Protein AF-A0A495QSJ7-F1 (afdb_monomer)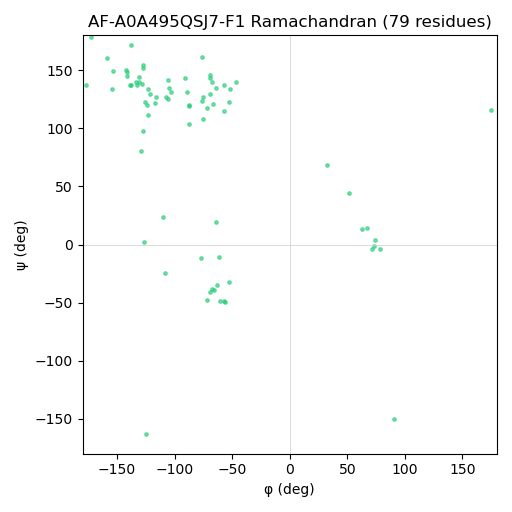

Secondary structure (DSSP, 8-state):
-----EEEEEETTEEEEEETTS-EEEEEEEPTT-TTEEEEEETTEEEEEE--SS--HHHHHHHHHH--S--S---------

Mean predicted aligned error: 8.57 Å

Sequence (81 aa):
MSDGRYELYGKNGIWIIAETGGPVVAAFYSVDGHPGWWRGHAFGRVKRTFVPGDPDPVDVARRFIDADPSCLVVRPEPASR

Radius of gyration: 14.45 Å; Cα contacts (8 Å, |Δi|>4): 115; chains: 1; bounding box: 36×32×41 Å

pLDDT: mean 75.78, std 15.76, range [36.97, 90.75]

Solvent-accessible surface area (backbone atoms only — not comparable to full-atom values): 5145 Å² total; per-residue (Å²): 131,80,88,81,48,69,41,80,49,77,58,95,60,35,36,38,36,22,40,67,98,56,61,78,49,31,40,39,29,60,41,86,98,36,90,35,32,37,42,32,40,36,77,95,39,80,49,55,47,78,40,85,73,85,65,54,67,67,60,53,50,50,53,57,70,72,65,79,89,68,68,60,86,86,84,90,79,96,81,83,135

Organism: NCBI:txid1120940

Nearest PDB structures (foldseek):
  6ybp-assembly1_K  TM=3.580E-01  e=6.581E-01  Methylorubrum extorquens AM1
  2joz-assembly1_A  TM=5.551E-01  e=4.268E+00  Bacillus subtilis
  6ybp-assembly1_L  TM=3.621E-01  e=2.117E+00  Methylorubrum extorquens AM1
  6ybp-assembly1_I  TM=3.638E-01  e=2.835E+00  Methylorubr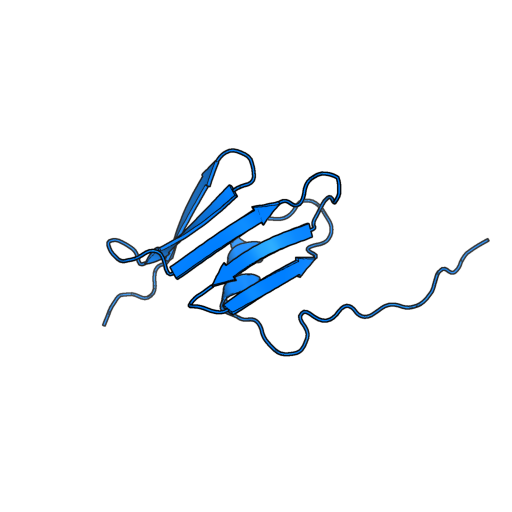um extorquens AM1
  6ybp-assembly1_J  TM=3.596E-01  e=5.086E+00  Methylorubrum extorquens AM1

Foldseek 3Di:
DQPPDWDWDDDDQKIWIARDVGGTQKIKGDDPPDPQWIWIDGNNDTAIAGDPD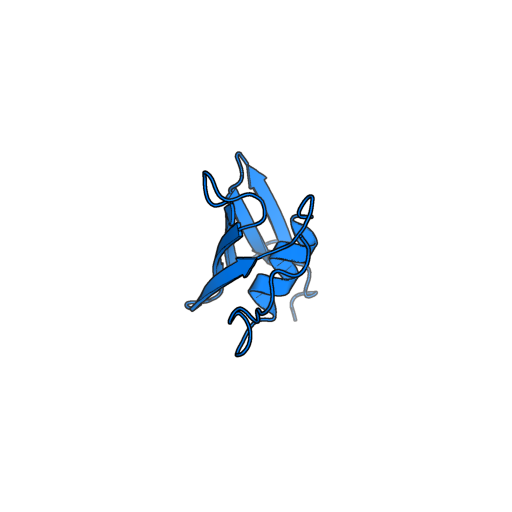HDDPVVVVVCRHPDDDVSPDDDDDDDDD

Structure (mmCIF, N/CA/C/O backbone):
data_AF-A0A495QSJ7-F1
#
_entry.id   AF-A0A495QSJ7-F1
#
loop_
_atom_site.group_PDB
_atom_site.id
_atom_site.type_symbol
_atom_site.label_atom_id
_atom_site.label_alt_id
_atom_site.label_comp_id
_atom_site.label_asym_id
_atom_site.label_entity_id
_atom_site.label_seq_id
_atom_site.pdbx_PDB_ins_code
_atom_site.Cartn_x
_atom_site.Cartn_y
_atom_site.Cartn_z
_atom_site.occupancy
_atom_site.B_iso_or_equiv
_atom_site.auth_seq_id
_atom_site.auth_comp_id
_atom_site.auth_asym_id
_atom_site.auth_atom_id
_atom_site.pdbx_PDB_model_num
ATOM 1 N N . MET A 1 1 ? -20.719 0.512 15.021 1.00 39.16 1 MET A N 1
ATOM 2 C CA . MET A 1 1 ? -20.195 -0.315 13.918 1.00 39.16 1 MET A CA 1
ATOM 3 C C . MET A 1 1 ? -19.814 0.667 12.835 1.00 39.16 1 MET A C 1
ATOM 5 O O . MET A 1 1 ? -20.706 1.304 12.297 1.00 39.16 1 MET A O 1
ATOM 9 N N . SER A 1 2 ? -18.522 0.935 12.662 1.00 44.03 2 SER A N 1
ATOM 10 C CA . SER A 1 2 ? -18.041 1.855 11.629 1.00 44.03 2 SER A CA 1
ATOM 11 C C . SER A 1 2 ? -18.391 1.259 10.266 1.00 44.03 2 SER A C 1
ATOM 13 O O . SER A 1 2 ? -18.176 0.065 10.074 1.00 44.03 2 SER A O 1
ATOM 15 N N . ASP A 1 3 ? -18.920 2.056 9.338 1.00 47.28 3 ASP A N 1
ATOM 16 C CA . ASP A 1 3 ? -19.412 1.634 8.010 1.00 47.28 3 ASP A CA 1
ATOM 17 C C . ASP A 1 3 ? -18.324 1.068 7.061 1.00 47.28 3 ASP A C 1
ATOM 19 O O . ASP A 1 3 ? -18.504 1.025 5.847 1.00 47.28 3 ASP A O 1
ATOM 23 N N . GLY A 1 4 ? -17.175 0.628 7.586 1.00 57.16 4 GLY A N 1
ATOM 24 C CA . GLY A 1 4 ? -16.148 -0.122 6.857 1.00 57.16 4 GLY A CA 1
ATOM 25 C C . GLY A 1 4 ? -15.501 0.624 5.689 1.00 57.16 4 GLY A C 1
ATOM 26 O O . GLY A 1 4 ? -14.841 0.001 4.862 1.00 57.16 4 GLY A O 1
ATOM 27 N N . ARG A 1 5 ? -15.700 1.942 5.580 1.00 74.94 5 ARG A N 1
ATOM 28 C CA . ARG A 1 5 ? -15.141 2.743 4.489 1.00 74.94 5 ARG A CA 1
ATOM 29 C C . ARG A 1 5 ? -13.742 3.212 4.861 1.00 74.94 5 ARG A C 1
ATOM 31 O O . ARG A 1 5 ? -13.562 3.936 5.842 1.00 74.94 5 ARG A O 1
ATOM 38 N N . TYR A 1 6 ? -12.768 2.795 4.064 1.00 80.75 6 TYR A N 1
ATOM 39 C CA . TYR A 1 6 ? -11.403 3.295 4.134 1.00 80.75 6 TYR A CA 1
ATOM 40 C C . TYR A 1 6 ? -11.229 4.493 3.203 1.00 80.75 6 TYR A C 1
ATOM 42 O O . TYR A 1 6 ? -11.769 4.516 2.097 1.00 80.75 6 TYR A O 1
ATOM 50 N N . GLU A 1 7 ? -10.441 5.461 3.644 1.00 86.12 7 GLU A N 1
ATOM 51 C CA . GLU A 1 7 ? -9.982 6.592 2.849 1.00 86.12 7 GLU A CA 1
ATOM 52 C C . GLU A 1 7 ? -8.511 6.396 2.493 1.00 86.12 7 GLU A C 1
ATOM 54 O O . GLU A 1 7 ? -7.714 5.909 3.303 1.00 86.12 7 GLU A O 1
ATOM 59 N N . LEU A 1 8 ? -8.160 6.780 1.267 1.00 86.56 8 LEU A N 1
ATOM 60 C CA . LEU A 1 8 ? -6.817 6.639 0.732 1.00 86.56 8 LEU A CA 1
ATOM 61 C C . LEU A 1 8 ? -6.235 8.020 0.421 1.00 86.56 8 LEU A C 1
ATOM 63 O O . LEU A 1 8 ? -6.780 8.771 -0.386 1.00 86.56 8 LEU A O 1
ATOM 67 N N . TYR A 1 9 ? -5.100 8.330 1.037 1.00 89.12 9 TYR A N 1
ATOM 68 C CA . TYR A 1 9 ? -4.397 9.601 0.874 1.00 89.12 9 TYR A CA 1
ATOM 69 C C . TYR A 1 9 ? -3.033 9.349 0.244 1.00 89.12 9 TYR A C 1
ATOM 71 O O . TYR A 1 9 ? -2.274 8.535 0.763 1.00 89.12 9 TYR A O 1
ATOM 79 N N . GLY A 1 10 ? -2.706 10.038 -0.852 1.00 88.69 10 GLY A N 1
ATOM 80 C CA . GLY A 1 10 ? -1.480 9.791 -1.614 1.00 88.69 10 GLY A CA 1
ATOM 81 C C . GLY A 1 10 ? -0.699 11.047 -1.963 1.00 88.69 10 GLY A C 1
ATOM 82 O O . GLY A 1 10 ? -1.276 12.041 -2.405 1.00 88.69 10 GLY A O 1
ATOM 83 N N . LYS A 1 11 ? 0.629 10.997 -1.813 1.00 86.69 11 LYS A N 1
ATOM 84 C CA . LYS A 1 11 ? 1.552 12.022 -2.322 1.00 86.69 11 LYS A CA 1
ATOM 85 C C . LYS A 1 11 ? 2.941 11.435 -2.565 1.00 86.69 11 LYS A C 1
ATOM 87 O O . LYS A 1 11 ? 3.483 10.759 -1.698 1.00 86.69 11 LYS A O 1
ATOM 92 N N . ASN A 1 12 ? 3.541 11.740 -3.719 1.00 86.50 12 ASN A N 1
ATOM 93 C CA . ASN A 1 12 ? 4.920 11.361 -4.069 1.00 86.50 12 ASN A CA 1
ATOM 94 C C . ASN A 1 12 ? 5.225 9.860 -3.884 1.00 86.50 12 ASN A C 1
ATOM 96 O O . ASN A 1 12 ? 6.241 9.501 -3.298 1.00 86.50 12 ASN A O 1
ATOM 100 N N . GLY A 1 13 ? 4.322 8.982 -4.328 1.00 83.81 13 GLY A N 1
ATOM 101 C CA . GLY A 1 13 ? 4.517 7.531 -4.213 1.00 83.81 13 GLY A CA 1
ATOM 102 C C . GLY A 1 13 ? 4.332 6.966 -2.802 1.00 83.81 13 GLY A C 1
ATOM 103 O O . GLY A 1 13 ? 4.506 5.768 -2.612 1.00 83.81 13 GLY A O 1
ATOM 104 N N . ILE A 1 14 ? 3.941 7.787 -1.823 1.00 87.31 14 ILE A N 1
ATOM 105 C CA . ILE A 1 14 ? 3.565 7.367 -0.469 1.00 87.31 14 ILE A CA 1
ATOM 106 C C . ILE A 1 14 ? 2.048 7.449 -0.339 1.00 87.31 14 ILE A C 1
ATOM 108 O O . ILE A 1 14 ? 1.440 8.448 -0.725 1.00 87.31 14 ILE A O 1
ATOM 112 N N . TRP A 1 15 ? 1.454 6.415 0.242 1.00 90.75 15 TRP A N 1
ATOM 113 C CA . TRP A 1 15 ? 0.019 6.267 0.415 1.00 90.75 15 TRP A CA 1
ATOM 114 C C . TRP A 1 15 ? -0.328 5.831 1.835 1.00 90.75 15 TRP A C 1
ATOM 116 O O . TRP A 1 15 ? 0.347 4.990 2.429 1.00 90.75 15 TRP A O 1
ATOM 126 N N . ILE A 1 16 ? -1.400 6.402 2.373 1.00 89.62 16 ILE A N 1
ATOM 127 C CA . ILE A 1 16 ? -1.910 6.160 3.721 1.00 89.62 16 ILE A CA 1
ATOM 128 C C . ILE A 1 16 ? -3.354 5.684 3.622 1.00 89.62 16 ILE A C 1
ATOM 130 O O . ILE A 1 16 ? -4.155 6.289 2.911 1.00 89.62 16 ILE A O 1
ATOM 134 N N . ILE A 1 17 ? -3.679 4.630 4.364 1.00 88.44 17 ILE A N 1
ATOM 135 C CA . ILE A 1 17 ? -5.029 4.094 4.518 1.00 88.44 17 ILE A CA 1
ATOM 136 C C . ILE A 1 17 ? -5.527 4.474 5.909 1.00 88.44 17 ILE A C 1
ATOM 138 O O . ILE A 1 17 ? -4.877 4.138 6.904 1.00 88.44 17 ILE A O 1
ATOM 142 N N . ALA A 1 18 ? -6.680 5.127 5.989 1.00 87.62 18 ALA A N 1
ATOM 143 C CA . ALA A 1 18 ? -7.346 5.458 7.246 1.00 87.62 18 ALA A CA 1
ATOM 144 C C . ALA A 1 18 ? -8.802 4.988 7.234 1.00 87.62 18 ALA A C 1
ATOM 146 O O . ALA A 1 18 ? -9.404 4.847 6.172 1.00 87.62 18 ALA A O 1
ATOM 147 N N . GLU A 1 19 ? -9.379 4.735 8.404 1.00 85.31 19 GLU A N 1
ATOM 148 C CA . GLU A 1 19 ? -10.836 4.624 8.518 1.00 85.31 19 GLU A CA 1
ATOM 149 C C . GLU A 1 19 ? -11.470 6.003 8.296 1.00 85.31 19 GLU A C 1
ATOM 151 O O . GLU A 1 19 ? -10.920 7.011 8.737 1.00 85.31 19 GLU A O 1
ATOM 156 N N . THR A 1 20 ? -12.629 6.061 7.636 1.00 84.75 20 THR A N 1
ATOM 157 C CA . THR A 1 20 ? -13.355 7.326 7.414 1.00 84.75 20 THR A CA 1
ATOM 158 C C . THR A 1 20 ? -13.648 8.007 8.755 1.00 84.75 20 THR A C 1
ATOM 160 O O . THR A 1 20 ? -14.392 7.467 9.575 1.00 84.75 20 THR A O 1
ATOM 163 N N . GLY A 1 21 ? -13.057 9.184 8.988 1.00 82.06 21 GLY A N 1
ATOM 164 C CA . GLY A 1 21 ? -13.163 9.910 10.264 1.00 82.06 21 GLY A CA 1
ATOM 165 C C . GLY A 1 21 ? -12.480 9.222 11.458 1.00 82.06 21 GLY A C 1
ATOM 166 O O . GLY A 1 21 ? -12.744 9.586 12.604 1.00 82.06 21 GLY A O 1
ATOM 167 N N . GLY A 1 22 ? -11.635 8.224 11.201 1.00 84.75 22 GLY A N 1
ATOM 168 C CA . GLY A 1 22 ? -10.992 7.374 12.198 1.00 84.75 22 GLY A CA 1
ATOM 169 C C . GLY A 1 22 ? -9.461 7.346 12.084 1.00 84.75 22 GLY A C 1
ATOM 170 O O . GLY A 1 22 ? -8.852 8.243 11.495 1.00 84.75 22 GLY A O 1
ATOM 171 N N . PRO A 1 23 ? -8.805 6.346 12.701 1.00 84.94 23 PRO A N 1
ATOM 172 C CA . PRO A 1 23 ? -7.350 6.260 12.737 1.00 84.94 23 PRO A CA 1
ATOM 173 C C . PRO A 1 23 ? -6.747 5.780 11.410 1.00 84.94 23 PRO A C 1
ATOM 175 O O . PRO A 1 23 ? -7.394 5.125 10.592 1.00 84.94 23 PRO A O 1
ATOM 178 N N . VAL A 1 24 ? -5.450 6.047 11.243 1.00 85.31 24 VAL A N 1
ATOM 179 C CA . VAL A 1 24 ? -4.628 5.430 10.194 1.00 85.31 24 VAL A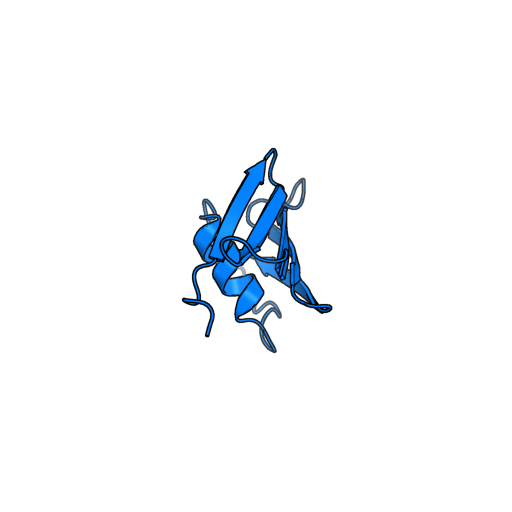 CA 1
ATOM 180 C C . VAL A 1 24 ? -4.437 3.949 10.504 1.00 85.31 24 VAL A C 1
ATOM 182 O O . VAL A 1 24 ? -3.999 3.584 11.595 1.00 85.31 24 VAL A O 1
ATOM 185 N N . VAL A 1 25 ? -4.714 3.105 9.517 1.00 84.94 25 VAL A N 1
ATOM 186 C CA . VAL A 1 25 ? -4.651 1.643 9.637 1.00 84.94 25 VAL A CA 1
ATOM 187 C C . VAL A 1 25 ? -3.466 1.042 8.881 1.00 84.94 25 VAL A C 1
ATOM 189 O O . VAL A 1 25 ? -2.976 -0.033 9.245 1.00 84.94 25 VAL A O 1
ATOM 192 N N . ALA A 1 26 ? -2.966 1.738 7.854 1.00 87.31 26 ALA A N 1
ATOM 193 C CA . ALA A 1 26 ? -1.787 1.322 7.106 1.00 87.31 26 ALA A CA 1
ATOM 194 C C . ALA A 1 26 ? -1.109 2.474 6.349 1.00 87.31 26 ALA A C 1
ATOM 196 O O . ALA A 1 26 ? -1.720 3.495 6.045 1.00 87.31 26 ALA A O 1
ATOM 197 N N . ALA A 1 27 ? 0.155 2.267 5.994 1.00 89.56 27 ALA A N 1
ATOM 198 C CA . ALA A 1 27 ? 0.936 3.132 5.120 1.00 89.56 27 ALA A CA 1
ATOM 199 C C . ALA A 1 27 ? 1.771 2.274 4.169 1.00 89.56 27 ALA A C 1
ATOM 201 O O . ALA A 1 27 ? 2.377 1.294 4.606 1.00 89.56 27 ALA A O 1
ATOM 202 N N . PHE A 1 28 ? 1.840 2.639 2.895 1.00 90.56 28 PHE A N 1
ATOM 203 C CA . PHE A 1 28 ? 2.637 1.946 1.888 1.00 90.56 28 PHE A CA 1
ATOM 204 C C . PHE A 1 28 ? 3.282 2.933 0.915 1.00 90.56 28 PHE A C 1
ATOM 206 O O . PHE A 1 28 ? 2.768 4.020 0.680 1.00 90.56 28 PHE A O 1
ATOM 213 N N . TYR A 1 29 ? 4.438 2.575 0.371 1.00 90.19 29 TYR A N 1
ATOM 214 C CA . TYR A 1 29 ? 5.205 3.423 -0.531 1.00 90.19 29 TYR A CA 1
ATOM 215 C C . TYR A 1 29 ? 5.836 2.615 -1.660 1.00 90.19 29 TYR A C 1
ATOM 217 O O . TYR A 1 29 ? 6.172 1.436 -1.484 1.00 90.19 29 TYR A O 1
ATOM 225 N N . SER A 1 30 ? 5.966 3.252 -2.823 1.00 89.25 30 SER A N 1
ATOM 226 C CA . SER A 1 30 ? 6.659 2.688 -3.976 1.00 89.25 30 SER A CA 1
ATOM 227 C C . SER A 1 30 ? 8.146 2.575 -3.673 1.00 89.25 30 SER A C 1
ATOM 229 O O . SER A 1 30 ? 8.731 3.466 -3.058 1.00 89.25 30 SER A O 1
ATOM 231 N N . VAL A 1 31 ? 8.766 1.480 -4.097 1.00 88.00 31 VAL A N 1
ATOM 232 C CA . VAL A 1 31 ? 10.201 1.273 -3.907 1.00 88.00 31 VAL A CA 1
ATOM 233 C C . VAL A 1 31 ? 10.962 1.885 -5.082 1.00 88.00 31 VAL A C 1
ATOM 235 O O . VAL A 1 31 ? 10.782 1.475 -6.230 1.00 88.00 31 VAL A O 1
ATOM 238 N N . ASP A 1 32 ? 11.838 2.843 -4.786 1.00 84.62 32 ASP A N 1
ATOM 239 C CA . ASP A 1 32 ? 12.675 3.500 -5.791 1.00 84.62 32 ASP A CA 1
ATOM 240 C C . ASP A 1 32 ? 13.522 2.487 -6.572 1.00 84.62 32 ASP A C 1
ATOM 242 O O . ASP A 1 32 ? 14.078 1.542 -6.011 1.00 84.62 32 ASP A O 1
ATOM 246 N N . GLY A 1 33 ? 13.602 2.674 -7.891 1.00 84.75 33 GLY A N 1
ATOM 247 C CA . GLY A 1 33 ? 14.320 1.766 -8.792 1.00 84.75 33 GLY A CA 1
ATOM 248 C C . GLY A 1 33 ? 13.620 0.425 -9.050 1.00 84.75 33 GLY A C 1
ATOM 249 O O . GLY A 1 33 ? 14.114 -0.369 -9.848 1.00 84.75 33 GLY A O 1
ATOM 250 N N . HIS A 1 34 ? 12.458 0.176 -8.438 1.00 84.88 34 HIS A N 1
ATOM 251 C CA . HIS A 1 34 ? 11.711 -1.073 -8.573 1.00 84.88 34 HIS A CA 1
ATOM 252 C C . HIS A 1 34 ? 10.237 -0.806 -8.929 1.00 84.88 34 HIS A C 1
ATOM 254 O O . HIS A 1 34 ? 9.362 -0.878 -8.062 1.00 84.88 34 HIS A O 1
ATOM 260 N N . PRO A 1 35 ? 9.926 -0.534 -10.211 1.00 82.44 35 PRO A N 1
ATOM 261 C CA . PRO A 1 35 ? 8.550 -0.331 -10.660 1.00 82.44 35 PRO A CA 1
ATOM 262 C C . PRO A 1 35 ? 7.634 -1.487 -10.231 1.00 82.44 35 PRO A C 1
ATOM 264 O O . PRO A 1 35 ? 7.999 -2.658 -10.352 1.00 82.44 35 PRO A O 1
ATOM 267 N N . GLY A 1 36 ? 6.457 -1.157 -9.697 1.00 84.38 36 GLY A N 1
ATOM 268 C CA . GLY A 1 36 ? 5.476 -2.137 -9.218 1.00 84.38 36 GLY A CA 1
ATOM 269 C C . GLY A 1 36 ? 5.772 -2.746 -7.842 1.00 84.38 36 GLY A C 1
ATOM 270 O O . GLY A 1 36 ? 4.947 -3.500 -7.324 1.00 84.38 36 GLY A O 1
ATOM 271 N N . TRP A 1 37 ? 6.909 -2.432 -7.212 1.00 87.50 37 TRP A N 1
ATOM 272 C CA . TRP A 1 37 ? 7.192 -2.861 -5.842 1.00 87.50 37 TRP A CA 1
ATOM 273 C C . TRP A 1 37 ? 6.678 -1.857 -4.824 1.00 87.50 37 TRP A C 1
ATOM 275 O O . TRP A 1 37 ? 6.976 -0.665 -4.889 1.00 87.50 37 TRP A O 1
ATOM 285 N N . TRP A 1 38 ? 5.969 -2.382 -3.830 1.00 90.44 38 TRP A N 1
ATOM 286 C CA . TRP A 1 38 ? 5.404 -1.605 -2.742 1.00 90.44 38 TRP A CA 1
ATOM 287 C C . TRP A 1 38 ? 5.800 -2.198 -1.394 1.00 90.44 38 TRP A C 1
ATOM 289 O O . TRP A 1 38 ? 5.776 -3.418 -1.188 1.00 90.44 38 TRP A O 1
ATOM 299 N N . ARG A 1 39 ? 6.148 -1.329 -0.447 1.00 90.12 39 ARG A N 1
ATOM 300 C CA . ARG A 1 39 ? 6.496 -1.702 0.928 1.00 90.12 39 ARG A CA 1
ATOM 301 C C . ARG A 1 39 ? 5.731 -0.835 1.910 1.00 90.12 39 ARG A C 1
ATOM 303 O O . ARG A 1 39 ? 5.517 0.341 1.662 1.00 90.12 39 ARG A O 1
ATOM 310 N N . GLY A 1 40 ? 5.325 -1.412 3.031 1.00 89.06 40 GLY A N 1
ATOM 311 C CA . GLY A 1 40 ? 4.480 -0.692 3.966 1.00 89.06 40 GLY A CA 1
ATOM 312 C C . GLY A 1 40 ? 4.241 -1.424 5.271 1.00 89.06 40 GLY A C 1
ATOM 313 O O . GLY A 1 40 ? 4.717 -2.540 5.483 1.00 89.06 40 GLY A O 1
ATOM 314 N N . HIS A 1 41 ? 3.492 -0.773 6.145 1.00 87.00 41 HIS A N 1
ATOM 315 C CA . HIS A 1 41 ? 3.035 -1.303 7.418 1.00 87.00 41 HIS A CA 1
ATOM 316 C C . HIS A 1 41 ? 1.511 -1.262 7.436 1.00 87.00 41 HIS A C 1
ATOM 318 O O . HIS A 1 41 ? 0.930 -0.216 7.170 1.00 87.00 41 HIS A O 1
ATOM 324 N N . ALA A 1 42 ? 0.875 -2.378 7.776 1.00 83.25 42 ALA A N 1
ATOM 325 C CA . ALA A 1 42 ? -0.559 -2.462 8.040 1.00 83.25 42 ALA A CA 1
ATOM 326 C C . ALA A 1 42 ? -0.746 -3.086 9.424 1.00 83.25 42 ALA A C 1
ATOM 328 O O . ALA A 1 42 ? -0.204 -4.166 9.662 1.00 83.25 42 ALA A O 1
ATOM 329 N N . PHE A 1 43 ? -1.438 -2.396 10.337 1.00 75.25 43 PHE A N 1
ATOM 330 C CA . PHE A 1 43 ? -1.709 -2.837 11.719 1.00 75.25 43 PHE A CA 1
ATOM 331 C C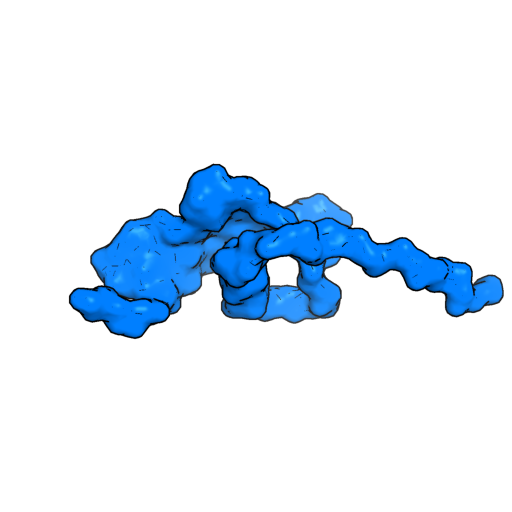 . PHE A 1 43 ? -0.591 -3.694 12.352 1.00 75.25 43 PHE A C 1
ATOM 333 O O . PHE A 1 43 ? -0.720 -4.901 12.557 1.00 75.25 43 PHE A O 1
ATOM 340 N N . GLY A 1 44 ? 0.562 -3.073 12.618 1.00 68.69 44 GLY A N 1
ATOM 341 C CA . GLY A 1 44 ? 1.691 -3.724 13.297 1.00 68.69 44 GLY A CA 1
ATOM 342 C C . GLY A 1 44 ? 2.448 -4.780 12.478 1.00 68.69 44 GLY A C 1
ATOM 343 O O . GLY A 1 44 ? 3.469 -5.278 12.946 1.00 68.69 44 GLY A O 1
ATOM 344 N N . ARG A 1 45 ? 2.017 -5.100 11.251 1.00 76.19 45 ARG A N 1
ATOM 345 C CA . ARG A 1 45 ? 2.716 -6.021 10.345 1.00 76.19 45 ARG A CA 1
ATOM 346 C C . ARG A 1 45 ? 3.376 -5.267 9.202 1.00 76.19 45 ARG A C 1
ATOM 348 O O . ARG A 1 45 ? 2.731 -4.509 8.477 1.00 76.19 45 ARG A O 1
ATOM 355 N N . VAL A 1 46 ? 4.672 -5.506 9.020 1.00 81.69 46 VAL A N 1
ATOM 356 C CA . VAL A 1 46 ? 5.392 -5.054 7.826 1.00 81.69 46 VAL A CA 1
ATOM 357 C C . VAL A 1 46 ? 5.004 -5.963 6.673 1.00 81.69 46 VAL A C 1
ATOM 359 O O . VAL A 1 46 ? 5.131 -7.180 6.781 1.00 81.69 46 VAL A O 1
ATOM 362 N N . LYS A 1 47 ? 4.566 -5.378 5.564 1.00 83.69 47 LYS A N 1
ATOM 363 C CA . LYS A 1 47 ? 4.156 -6.107 4.366 1.00 83.69 47 LYS A CA 1
ATOM 364 C C . LYS A 1 47 ? 4.896 -5.572 3.140 1.00 83.69 47 LYS A C 1
ATOM 366 O O . LYS A 1 47 ? 5.346 -4.421 3.096 1.00 83.69 47 LYS A O 1
ATOM 371 N N . ARG A 1 48 ? 5.078 -6.444 2.153 1.00 86.19 48 ARG A N 1
ATOM 372 C CA . ARG A 1 48 ? 5.675 -6.133 0.851 1.00 86.19 48 ARG A CA 1
ATOM 373 C C . ARG A 1 48 ? 4.860 -6.839 -0.214 1.00 86.19 48 ARG A C 1
ATOM 375 O O . ARG A 1 48 ? 4.507 -7.998 -0.027 1.00 86.19 48 ARG A O 1
ATOM 382 N N . THR A 1 49 ? 4.584 -6.155 -1.313 1.00 85.56 49 THR A N 1
ATOM 383 C CA . THR A 1 49 ? 3.851 -6.735 -2.438 1.00 85.56 49 THR A CA 1
ATOM 384 C C . THR A 1 49 ? 4.439 -6.246 -3.752 1.00 85.56 49 THR A C 1
ATOM 386 O O . THR A 1 49 ? 4.882 -5.102 -3.862 1.00 85.56 49 THR A O 1
ATOM 389 N N . PHE A 1 50 ? 4.424 -7.121 -4.752 1.00 84.81 50 PHE A N 1
ATOM 390 C CA . PHE A 1 50 ? 4.671 -6.762 -6.141 1.00 84.81 50 PHE A CA 1
ATOM 391 C C . PHE A 1 50 ? 3.336 -6.717 -6.885 1.00 84.81 50 PHE A C 1
ATOM 393 O O . PHE A 1 50 ? 2.518 -7.637 -6.781 1.00 84.81 50 PHE A O 1
ATOM 400 N N . VAL A 1 51 ? 3.110 -5.636 -7.623 1.00 83.06 51 VAL A N 1
ATOM 401 C CA . VAL A 1 51 ? 1.940 -5.441 -8.47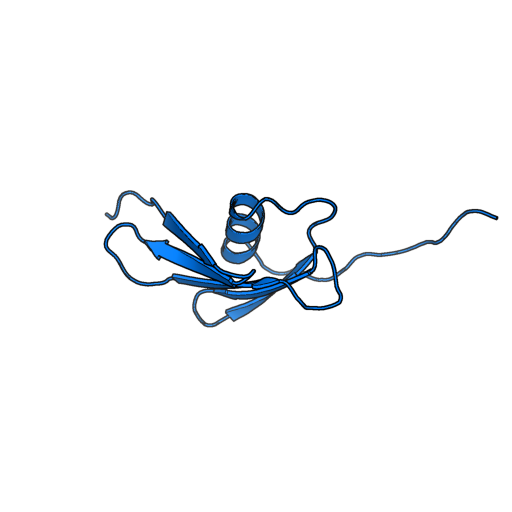6 1.00 83.06 51 VAL A CA 1
ATOM 402 C C . VAL A 1 51 ? 2.451 -5.171 -9.894 1.00 83.06 51 VAL A C 1
ATOM 404 O O . VAL A 1 51 ? 3.096 -4.148 -10.110 1.00 83.06 51 VAL A O 1
ATOM 407 N N . PRO A 1 52 ? 2.243 -6.098 -10.847 1.00 78.25 52 PRO A N 1
ATOM 408 C CA . PRO A 1 52 ? 2.707 -5.919 -12.218 1.00 78.25 52 PRO A CA 1
ATOM 409 C C . PRO A 1 52 ? 1.917 -4.819 -12.939 1.00 78.25 52 PRO A C 1
ATOM 411 O O . PRO A 1 52 ? 0.711 -4.699 -12.744 1.00 78.25 52 PRO A O 1
ATOM 414 N N . GLY A 1 53 ? 2.591 -4.083 -13.828 1.00 81.19 53 GLY A N 1
ATOM 415 C CA . GLY A 1 53 ? 1.978 -3.035 -14.652 1.00 81.19 53 GLY A CA 1
ATOM 416 C C . GLY A 1 53 ? 2.009 -1.654 -13.998 1.00 81.19 53 GLY A C 1
ATOM 417 O O . GLY A 1 53 ? 2.941 -1.351 -13.255 1.00 81.19 53 GLY A O 1
ATOM 418 N N . ASP A 1 54 ? 1.012 -0.826 -14.317 1.00 76.81 54 ASP A N 1
ATOM 419 C CA . ASP A 1 54 ? 0.776 0.468 -13.671 1.00 76.81 54 ASP A CA 1
ATOM 420 C C . ASP A 1 54 ? -0.112 0.245 -12.433 1.00 76.81 54 ASP A C 1
ATOM 422 O O . ASP A 1 54 ? -1.292 -0.086 -12.581 1.00 76.81 54 ASP A O 1
ATOM 426 N N . PRO A 1 55 ? 0.453 0.272 -11.214 1.00 79.88 55 PRO A N 1
ATOM 427 C CA . PRO A 1 55 ? -0.263 -0.157 -10.023 1.00 79.88 55 PRO A CA 1
ATOM 428 C C . PRO A 1 55 ? -1.350 0.848 -9.625 1.00 79.88 55 PRO A C 1
ATOM 430 O O . PRO A 1 55 ? -1.037 1.964 -9.213 1.00 79.88 55 PRO A O 1
ATOM 433 N N . ASP A 1 56 ? -2.615 0.416 -9.637 1.00 84.00 56 ASP A N 1
ATOM 434 C CA . ASP A 1 56 ? -3.711 1.163 -9.011 1.00 84.00 56 ASP A CA 1
ATOM 435 C C . ASP A 1 56 ? -3.520 1.177 -7.475 1.00 84.00 56 ASP A C 1
ATOM 437 O O . ASP A 1 56 ? -3.486 0.110 -6.842 1.00 84.00 56 ASP A O 1
ATOM 441 N N . PRO A 1 57 ? -3.403 2.360 -6.843 1.00 78.69 57 PRO A N 1
ATOM 442 C CA . PRO A 1 57 ? -3.260 2.499 -5.397 1.00 78.69 57 PRO A CA 1
ATOM 443 C C . PRO A 1 57 ? -4.339 1.780 -4.575 1.00 78.69 57 PRO A C 1
ATOM 445 O O . PRO A 1 57 ? -4.040 1.293 -3.481 1.00 78.69 57 PRO A O 1
ATOM 448 N N . VAL A 1 58 ? -5.574 1.670 -5.081 1.00 81.88 58 VAL A N 1
ATOM 449 C CA . VAL A 1 58 ? -6.671 0.972 -4.385 1.00 81.88 58 VAL A CA 1
ATOM 450 C C . VAL A 1 58 ? -6.422 -0.535 -4.341 1.00 81.88 58 VAL A C 1
ATOM 452 O O . VAL A 1 58 ? -6.605 -1.174 -3.302 1.00 81.88 58 VAL A O 1
ATOM 455 N N . ASP A 1 59 ? -5.935 -1.113 -5.437 1.00 83.06 59 ASP A N 1
ATOM 456 C CA . ASP A 1 59 ? -5.575 -2.529 -5.489 1.00 83.06 59 ASP A CA 1
ATOM 457 C C . ASP A 1 59 ? -4.365 -2.849 -4.607 1.00 83.06 59 ASP A C 1
ATOM 459 O O . ASP A 1 59 ? -4.338 -3.889 -3.938 1.00 83.06 59 ASP A O 1
ATOM 463 N N . VAL A 1 60 ? -3.376 -1.951 -4.556 1.00 82.75 60 VAL A N 1
ATOM 464 C CA . VAL A 1 60 ? -2.236 -2.068 -3.634 1.00 82.75 60 VAL A CA 1
ATOM 465 C C . VAL A 1 60 ? -2.732 -2.065 -2.188 1.00 82.75 60 VAL A C 1
ATOM 467 O O . VAL A 1 60 ? -2.372 -2.956 -1.416 1.00 82.75 60 VAL A O 1
ATOM 470 N N . ALA A 1 61 ? -3.597 -1.113 -1.834 1.00 80.94 61 ALA A N 1
ATOM 471 C CA . ALA A 1 61 ? -4.183 -0.987 -0.504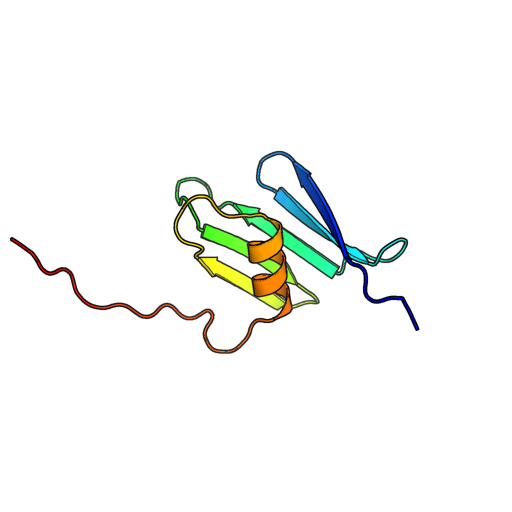 1.00 80.94 61 ALA A CA 1
ATOM 472 C C . ALA A 1 61 ? -4.934 -2.257 -0.079 1.00 80.94 61 ALA A C 1
ATOM 474 O O . ALA A 1 61 ? -4.674 -2.798 0.999 1.00 80.94 61 ALA A O 1
ATOM 475 N N . ARG A 1 62 ? -5.794 -2.786 -0.959 1.00 81.00 62 ARG A N 1
ATOM 476 C CA . ARG A 1 62 ? -6.521 -4.043 -0.737 1.00 81.00 62 ARG A CA 1
ATOM 477 C C . ARG A 1 62 ? -5.570 -5.204 -0.443 1.00 81.00 62 ARG A C 1
ATOM 479 O O . ARG A 1 62 ? -5.710 -5.869 0.578 1.00 81.00 62 ARG A O 1
ATOM 486 N N . ARG A 1 63 ? -4.532 -5.394 -1.267 1.00 80.56 63 ARG A N 1
ATOM 487 C CA . ARG A 1 63 ? -3.523 -6.452 -1.054 1.00 80.56 63 ARG A CA 1
ATOM 488 C C . ARG A 1 63 ? -2.736 -6.275 0.247 1.00 80.56 63 ARG A C 1
ATOM 490 O O . ARG A 1 63 ? -2.396 -7.264 0.893 1.00 80.56 63 ARG A O 1
ATOM 497 N N . PHE A 1 64 ? -2.454 -5.037 0.652 1.00 81.62 64 PHE A N 1
ATOM 498 C CA . PHE A 1 64 ? -1.815 -4.751 1.938 1.00 81.62 64 PHE A CA 1
ATOM 499 C C . PHE A 1 64 ? -2.702 -5.118 3.127 1.00 81.62 64 PHE A C 1
ATOM 501 O O . PHE A 1 64 ? -2.189 -5.632 4.120 1.00 81.62 64 PHE A O 1
ATOM 508 N N . ILE A 1 65 ? -4.011 -4.886 3.054 1.00 77.00 65 ILE A N 1
ATOM 509 C CA . ILE A 1 65 ? -4.946 -5.240 4.129 1.00 77.00 65 ILE A CA 1
ATOM 510 C C . ILE A 1 65 ? -5.119 -6.764 4.194 1.00 77.00 65 ILE A C 1
ATOM 512 O O . ILE A 1 65 ? -4.897 -7.353 5.254 1.00 77.00 65 I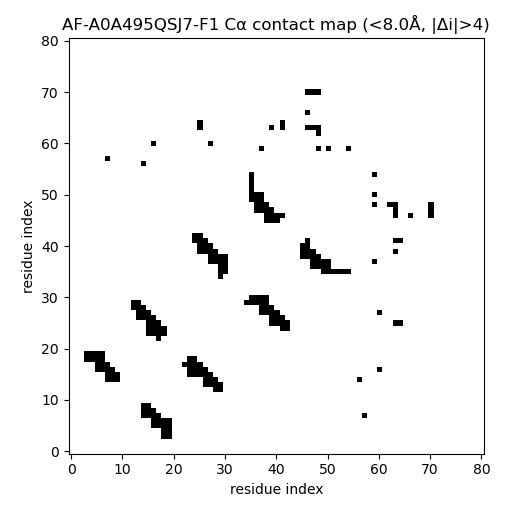LE A O 1
ATOM 516 N N . ASP A 1 66 ? -5.357 -7.407 3.050 1.00 76.19 66 ASP A N 1
ATOM 517 C CA . ASP A 1 66 ? -5.776 -8.816 2.957 1.00 76.19 66 ASP A CA 1
ATOM 518 C C . ASP A 1 66 ? -4.653 -9.857 3.176 1.00 76.19 66 ASP A C 1
ATOM 520 O O . ASP A 1 66 ? -4.916 -11.047 3.329 1.00 76.19 66 ASP A O 1
ATOM 524 N N . ALA A 1 67 ? 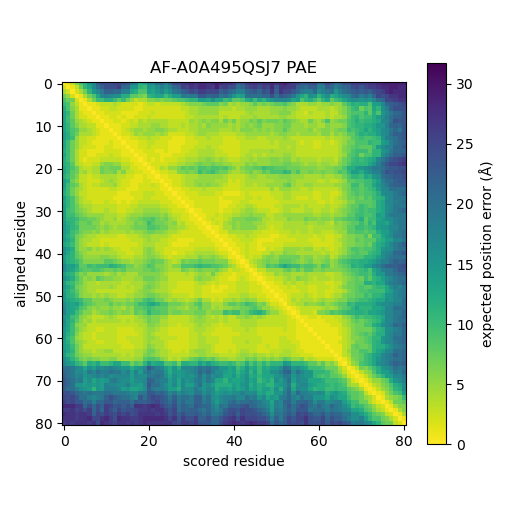-3.379 -9.459 3.189 1.00 66.12 67 ALA A N 1
ATOM 525 C CA . ALA A 1 67 ? -2.255 -10.408 3.155 1.00 66.12 67 ALA A CA 1
ATOM 526 C C . ALA A 1 67 ? -1.924 -11.165 4.476 1.00 66.12 67 ALA A C 1
ATOM 528 O O . ALA A 1 67 ? -1.600 -10.482 5.457 1.00 66.12 67 ALA A O 1
ATOM 529 N N . ASP A 1 68 ? -1.911 -12.527 4.473 1.00 51.22 68 ASP A N 1
ATOM 530 C CA . ASP A 1 68 ? -0.717 -13.445 4.601 1.00 51.22 68 ASP A CA 1
ATOM 531 C C . ASP A 1 68 ? -1.083 -14.968 4.484 1.00 51.22 68 ASP A C 1
ATOM 533 O O . ASP A 1 68 ? -2.108 -15.324 5.069 1.00 51.22 68 ASP A O 1
ATOM 537 N N . PRO A 1 69 ? -0.364 -15.893 3.768 1.00 42.72 69 PRO A N 1
ATOM 538 C CA . PRO A 1 69 ? 1.077 -16.250 3.879 1.00 42.72 69 PRO A CA 1
ATOM 539 C C . PRO A 1 69 ? 1.898 -16.194 2.560 1.00 42.72 69 PRO A C 1
ATOM 541 O O . PRO A 1 69 ? 3.073 -16.557 2.519 1.00 42.72 69 PRO A O 1
ATOM 544 N N . SER A 1 70 ? 1.286 -15.791 1.445 1.00 45.25 70 SER A N 1
ATOM 545 C CA . SER A 1 70 ? 1.834 -15.895 0.081 1.00 45.25 70 SER A CA 1
ATOM 546 C C . SER A 1 70 ? 2.223 -14.550 -0.540 1.00 45.25 70 SER A C 1
ATOM 548 O O . SER A 1 70 ? 2.308 -14.434 -1.758 1.00 45.25 70 SER A O 1
ATOM 550 N N . CYS A 1 71 ? 2.506 -13.519 0.268 1.00 49.53 71 CYS A N 1
ATOM 551 C CA . CYS A 1 71 ? 3.254 -12.350 -0.235 1.00 49.53 71 CYS A CA 1
ATOM 552 C C . CYS A 1 71 ? 4.669 -12.746 -0.713 1.00 49.53 71 CYS A C 1
ATOM 554 O O . CYS A 1 71 ? 5.367 -11.955 -1.349 1.00 49.53 71 CYS A O 1
ATOM 556 N N . LEU A 1 72 ? 5.065 -13.987 -0.392 1.00 50.25 72 LEU A N 1
ATOM 557 C CA . LEU A 1 72 ? 6.111 -14.777 -1.019 1.00 50.25 72 LEU A CA 1
ATOM 558 C C . LEU A 1 72 ? 5.934 -14.870 -2.543 1.00 50.25 72 LEU A C 1
ATOM 560 O O . LEU A 1 72 ? 4.948 -15.378 -3.070 1.00 50.25 72 LEU A O 1
ATOM 564 N N . VAL A 1 73 ? 6.980 -14.431 -3.229 1.00 53.75 73 VAL A N 1
ATOM 565 C CA . VAL A 1 73 ? 7.251 -14.618 -4.656 1.00 53.75 73 VAL A CA 1
ATOM 566 C C . VAL A 1 73 ? 7.037 -16.076 -5.088 1.00 53.75 73 VAL A C 1
ATOM 568 O O . VAL A 1 73 ? 7.525 -16.982 -4.418 1.00 53.75 73 VAL A O 1
ATOM 571 N N . VAL A 1 74 ? 6.457 -16.309 -6.272 1.00 45.38 74 VAL A N 1
ATOM 572 C CA . VAL A 1 74 ? 6.688 -17.558 -7.020 1.00 45.38 74 VAL A CA 1
ATOM 573 C C . VAL A 1 74 ? 7.213 -17.221 -8.420 1.00 45.38 74 VAL A C 1
ATOM 575 O O . VAL A 1 74 ? 6.557 -16.524 -9.191 1.00 45.38 74 VAL A O 1
ATOM 578 N N . ARG A 1 75 ? 8.421 -17.706 -8.736 1.00 48.62 75 ARG A N 1
ATOM 579 C CA . ARG A 1 75 ? 8.992 -17.845 -10.094 1.00 48.62 75 ARG A CA 1
ATOM 580 C C . ARG A 1 75 ? 9.540 -19.275 -10.225 1.00 48.62 75 ARG A C 1
ATOM 582 O O . ARG A 1 75 ? 10.076 -19.765 -9.230 1.00 48.62 75 ARG A O 1
ATOM 589 N N . PRO A 1 76 ? 9.371 -19.958 -11.374 1.00 48.09 76 PRO A N 1
ATOM 590 C CA . PRO A 1 76 ? 10.308 -19.880 -12.521 1.00 48.09 76 PRO A CA 1
ATOM 591 C C . PRO A 1 76 ? 9.545 -19.806 -13.875 1.00 48.09 76 PRO A C 1
ATOM 593 O O . PRO A 1 76 ? 8.325 -19.881 -13.874 1.00 48.09 76 PRO A O 1
ATOM 596 N N . GLU A 1 77 ? 10.099 -19.570 -15.069 1.00 36.97 77 GLU A N 1
ATOM 597 C CA . GLU A 1 77 ? 11.419 -19.814 -15.675 1.00 36.97 77 GLU A CA 1
ATOM 598 C C . GLU A 1 77 ? 11.659 -18.764 -16.795 1.00 36.97 77 GLU A C 1
ATOM 600 O O . GLU A 1 77 ? 10.689 -18.317 -17.416 1.00 36.97 77 GLU A O 1
ATOM 605 N N . PRO A 1 78 ? 12.898 -18.328 -17.093 1.00 53.00 78 PRO A N 1
ATOM 606 C CA . PRO A 1 78 ? 13.176 -17.635 -18.344 1.00 53.00 78 PRO A CA 1
ATOM 607 C C . PRO A 1 78 ? 13.196 -18.655 -19.488 1.00 53.00 78 PRO A C 1
ATOM 609 O O . PRO A 1 78 ? 14.149 -19.412 -19.630 1.00 53.00 78 PRO A O 1
ATOM 612 N N . ALA A 1 79 ? 12.177 -18.637 -20.341 1.00 51.47 79 ALA A N 1
ATOM 613 C CA . ALA A 1 79 ? 12.229 -19.318 -21.626 1.00 51.47 79 ALA A CA 1
ATOM 614 C C . ALA A 1 79 ? 11.846 -18.336 -22.734 1.00 51.47 79 ALA A C 1
ATOM 616 O O . ALA A 1 79 ? 10.671 -18.063 -22.957 1.00 51.47 79 ALA A O 1
ATOM 617 N N . SER A 1 80 ? 12.857 -17.758 -23.386 1.00 49.00 80 SER A N 1
ATOM 618 C CA . SER A 1 80 ? 13.101 -18.038 -24.804 1.00 49.00 80 SER A CA 1
ATOM 619 C C . SER A 1 80 ? 14.232 -17.180 -25.381 1.00 49.00 80 SER A C 1
ATOM 621 O O . SER A 1 80 ? 14.066 -15.981 -25.567 1.00 49.00 80 SER A O 1
ATOM 623 N N . ARG A 1 81 ? 15.281 -17.922 -25.764 1.00 47.84 81 ARG A N 1
ATOM 624 C CA . ARG A 1 81 ? 16.180 -17.778 -26.922 1.00 47.84 81 ARG A CA 1
ATOM 625 C C . ARG A 1 81 ? 17.242 -16.681 -26.938 1.00 47.84 81 ARG A C 1
ATOM 627 O O . ARG A 1 81 ? 16.893 -15.490 -27.020 1.00 47.84 81 ARG A O 1
#